Protein AF-A0A7I7TF53-F1 (afdb_monomer_lite)

Organism: NCBI:txid1534349

pLDDT: mean 86.38, std 10.85, range [49.38, 97.19]

Foldseek 3Di:
DDWDKDWDWDADDPDPDTDIDIDIADAFDVVQDQLDDFDPPQDPQLVVLSSVLSGGLRNPVLSSLVSLLSSLVVVLVVVVQDQWDPDDPDTDGDDSVRSLVVVCVVCVPLSVLSVLSVVLSPVCPPVVHDRHSVSSSSNVVSVRVSSCVVRPDPCPQVVVLVVVCVVVVHHDDRD

Secondary structure (DSSP, 8-state):
-EEEEEEEEEE-TT-SSEEEEEEEEEEE-SSPPPSS---TTS-HHHHHHHHHHHHHTTT-HHHHHHHHHHHHHHHHHHTT--SB-TTSSS--BPPHHHHHHHHHTT-HHHHHHHHHHHHHHHHTTTTSPPPPHHHHHHHHHHHHHHHHHHS----HHHHHHHHHHHHHTS-----

Sequence (175 aa):
MAGDFGTDQAYEYGGSDLGYVTVLKVRTMHPAVPLFVPPIATPESVRIDLNRAAATIWLDPPSAITCLRRSLESLLTELGVPAESTGQKKPKRLTLHQRLTLFRDQRPDVSDLLEAVKWVGNDATHEGGQITVDDALKIAAFLEVALGMLYVVDNSEILKHAKAIVRAKRLVPKP

InterPro domains:
  IPR025285 Domain of unknown function DUF4145 [PF13643] (51-144)

Radius of gyration: 22.25 Å; chains: 1; bounding box: 66×34×63 Å

Structure (mmCIF, N/CA/C/O backbone):
data_AF-A0A7I7TF53-F1
#
_entry.id   AF-A0A7I7TF53-F1
#
loop_
_atom_site.group_PDB
_atom_site.id
_atom_site.type_symbol
_atom_site.label_atom_id
_atom_site.label_alt_id
_atom_site.label_comp_id
_atom_site.label_asym_id
_atom_site.label_entity_id
_atom_site.label_seq_id
_atom_site.pdbx_PDB_ins_code
_atom_site.Cartn_x
_atom_site.Cartn_y
_atom_site.Cartn_z
_atom_site.occupancy
_atom_site.B_iso_or_equiv
_atom_site.auth_seq_id
_atom_site.auth_comp_id
_atom_site.auth_asym_id
_atom_site.auth_atom_id
_atom_site.pdbx_PDB_model_num
ATOM 1 N N . MET A 1 1 ? 0.254 9.275 -23.573 1.00 60.75 1 MET A N 1
ATOM 2 C CA . MET A 1 1 ? 1.224 8.230 -23.188 1.00 60.75 1 MET A CA 1
ATOM 3 C C . MET A 1 1 ? 2.550 8.595 -23.823 1.00 60.75 1 MET A C 1
ATOM 5 O O . MET A 1 1 ? 2.557 8.856 -25.019 1.00 60.75 1 MET A O 1
ATOM 9 N N . ALA A 1 2 ? 3.616 8.698 -23.033 1.00 77.25 2 ALA A N 1
ATOM 10 C CA . ALA A 1 2 ? 4.971 8.900 -23.541 1.00 77.25 2 ALA A CA 1
ATOM 11 C C . ALA A 1 2 ? 5.808 7.662 -23.203 1.00 77.25 2 ALA A C 1
ATOM 13 O O . ALA A 1 2 ? 5.704 7.107 -22.104 1.00 77.25 2 ALA A O 1
ATOM 14 N N . GLY A 1 3 ? 6.607 7.215 -24.163 1.00 76.50 3 GLY A N 1
ATOM 15 C CA . GLY A 1 3 ? 7.460 6.041 -24.038 1.00 76.50 3 GLY A CA 1
ATOM 16 C C . GLY A 1 3 ? 8.796 6.266 -24.725 1.00 76.50 3 GLY A C 1
ATOM 17 O O . GLY A 1 3 ? 8.991 7.288 -25.385 1.00 76.50 3 GLY A O 1
ATOM 18 N N . ASP A 1 4 ? 9.702 5.315 -24.559 1.00 78.06 4 ASP A N 1
ATOM 19 C CA . ASP A 1 4 ? 10.914 5.219 -25.365 1.00 78.06 4 ASP A CA 1
ATOM 20 C C . ASP A 1 4 ? 11.031 3.833 -26.003 1.00 78.06 4 ASP A C 1
ATOM 22 O O . ASP A 1 4 ? 10.148 2.979 -25.868 1.00 78.06 4 ASP A O 1
ATOM 26 N N . PHE A 1 5 ? 12.113 3.642 -26.746 1.00 77.94 5 PHE A N 1
ATOM 27 C CA . PHE A 1 5 ? 12.513 2.342 -27.241 1.00 77.94 5 PHE A CA 1
ATOM 28 C C . PHE A 1 5 ? 13.845 1.957 -26.598 1.00 77.94 5 PHE A C 1
ATOM 30 O O . PHE A 1 5 ? 14.715 2.799 -26.375 1.00 77.94 5 PHE A O 1
ATOM 37 N N . GLY A 1 6 ? 14.004 0.671 -26.322 1.00 78.62 6 GLY A N 1
ATOM 38 C CA . GLY A 1 6 ? 15.260 0.077 -25.890 1.00 78.62 6 GLY A CA 1
ATOM 39 C C . GLY A 1 6 ? 15.553 -1.189 -26.679 1.00 78.62 6 GLY A C 1
ATOM 40 O O . GLY A 1 6 ? 14.757 -1.617 -27.517 1.00 78.62 6 GLY A O 1
ATOM 41 N N . THR A 1 7 ? 16.691 -1.801 -26.390 1.00 75.81 7 THR A N 1
ATOM 42 C CA . THR A 1 7 ? 17.018 -3.145 -26.859 1.00 75.81 7 THR A CA 1
ATOM 43 C C . THR A 1 7 ? 17.017 -4.104 -25.679 1.00 75.81 7 THR A C 1
ATOM 45 O O . THR A 1 7 ? 17.435 -3.740 -24.579 1.00 75.81 7 THR A O 1
ATOM 48 N N . ASP A 1 8 ? 16.510 -5.310 -25.904 1.00 77.06 8 ASP A N 1
ATOM 49 C CA . ASP A 1 8 ? 16.583 -6.414 -24.949 1.00 77.06 8 ASP A CA 1
ATOM 50 C C . ASP A 1 8 ? 17.135 -7.659 -25.648 1.00 77.06 8 ASP A C 1
ATOM 52 O O . ASP A 1 8 ? 17.016 -7.781 -26.872 1.00 77.06 8 ASP A O 1
ATOM 56 N N . GLN A 1 9 ? 17.775 -8.555 -24.899 1.00 80.31 9 GLN A N 1
ATOM 57 C CA . GLN A 1 9 ? 18.273 -9.814 -25.450 1.00 80.31 9 GLN A CA 1
ATOM 58 C C . GLN A 1 9 ? 17.150 -10.848 -25.454 1.00 80.31 9 GLN A C 1
ATOM 60 O O . GLN A 1 9 ? 16.570 -11.156 -24.416 1.00 80.31 9 GLN A O 1
ATOM 65 N N . ALA A 1 10 ? 16.856 -11.403 -26.624 1.00 76.56 10 ALA A N 1
ATOM 66 C CA . ALA A 1 10 ? 15.870 -12.462 -26.779 1.00 76.56 10 ALA A CA 1
ATOM 67 C C . ALA A 1 10 ? 16.383 -13.513 -27.763 1.00 76.56 10 ALA A C 1
ATOM 69 O O . ALA A 1 10 ? 17.131 -13.201 -28.689 1.00 76.56 10 ALA A O 1
ATOM 70 N N . TYR A 1 11 ? 15.966 -14.763 -27.572 1.00 73.88 11 TYR A N 1
ATOM 71 C CA . TYR A 1 11 ? 16.215 -15.801 -28.567 1.00 73.88 11 TYR A CA 1
ATOM 72 C C . TYR A 1 11 ? 15.470 -15.461 -29.854 1.00 73.88 11 TYR A C 1
ATOM 74 O O . TYR A 1 11 ? 14.283 -15.119 -29.816 1.00 73.88 11 TYR A O 1
ATOM 82 N N . GLU A 1 12 ? 16.156 -15.565 -30.990 1.00 71.88 12 GLU A N 1
ATOM 83 C CA . GLU A 1 12 ? 15.477 -15.463 -32.277 1.00 71.88 12 GLU A CA 1
ATOM 84 C C . GLU A 1 12 ? 14.410 -16.557 -32.400 1.00 71.88 12 GLU A C 1
ATOM 86 O O . GLU A 1 12 ? 14.591 -17.696 -31.960 1.00 71.88 12 GLU A O 1
ATOM 91 N N . TYR A 1 13 ? 13.262 -16.206 -32.987 1.00 66.81 13 TYR A N 1
ATOM 92 C CA . TYR A 1 13 ? 12.143 -17.133 -33.122 1.00 66.81 13 TYR A CA 1
ATOM 93 C C . TYR A 1 13 ? 12.566 -18.367 -33.935 1.00 66.81 13 TYR A C 1
ATOM 95 O O . TYR A 1 13 ? 12.759 -18.286 -35.147 1.00 66.81 13 TYR A O 1
ATOM 103 N N . GLY A 1 14 ? 12.696 -19.512 -33.258 1.00 69.56 14 GLY A N 1
ATOM 104 C CA . GLY A 1 14 ? 13.105 -20.785 -33.861 1.00 69.56 14 GLY A CA 1
ATOM 105 C C . GLY A 1 14 ? 14.613 -21.074 -33.850 1.00 69.56 14 GLY A C 1
ATOM 106 O O . GLY A 1 14 ? 15.018 -22.062 -34.459 1.00 69.56 14 GLY A O 1
ATOM 107 N N . GLY A 1 15 ? 15.431 -20.265 -33.167 1.00 74.88 15 GLY A N 1
ATOM 108 C CA . GLY A 1 15 ? 16.883 -20.449 -33.057 1.00 74.88 15 GLY A CA 1
ATOM 109 C C . GLY A 1 15 ? 17.392 -20.580 -31.616 1.00 74.88 15 GLY A C 1
ATOM 110 O O . GLY A 1 15 ? 16.675 -20.317 -30.653 1.00 74.88 15 GLY A O 1
ATOM 111 N N . SER A 1 16 ? 18.654 -20.994 -31.473 1.00 75.00 16 SER A N 1
ATOM 112 C CA . SER A 1 16 ? 19.403 -20.992 -30.203 1.00 75.00 16 SER A CA 1
ATOM 113 C C . SER A 1 16 ? 20.246 -19.729 -29.999 1.00 75.00 16 SER A C 1
ATOM 115 O O . SER A 1 16 ? 20.877 -19.581 -28.953 1.00 75.00 16 SER A O 1
ATOM 117 N N . ASP A 1 17 ? 20.272 -18.836 -30.989 1.00 78.19 17 ASP A N 1
ATOM 118 C CA . ASP A 1 17 ? 21.108 -17.641 -30.976 1.00 78.19 17 ASP A CA 1
ATOM 119 C C . ASP A 1 17 ? 20.415 -16.484 -30.247 1.00 78.19 17 ASP A C 1
ATOM 121 O O . ASP A 1 17 ? 19.210 -16.246 -30.385 1.00 78.19 17 ASP A O 1
ATOM 125 N N . LEU A 1 18 ? 21.206 -15.766 -29.447 1.00 77.25 18 LEU A N 1
ATOM 126 C CA . LEU A 1 18 ? 20.786 -14.547 -28.763 1.00 77.25 18 LEU A CA 1
ATOM 127 C C . LEU A 1 18 ? 20.816 -13.383 -29.756 1.00 77.25 18 LEU A C 1
ATOM 129 O O . LEU A 1 18 ? 21.885 -12.956 -30.195 1.00 77.25 18 LEU A O 1
ATOM 133 N N . GLY A 1 19 ? 19.637 -12.859 -30.078 1.00 80.69 19 GLY A N 1
ATOM 134 C CA . GLY A 1 19 ? 19.455 -11.636 -30.847 1.00 80.69 19 GLY A CA 1
ATOM 135 C C . GLY A 1 19 ? 19.102 -10.450 -29.949 1.00 80.69 19 GLY A C 1
ATOM 136 O O . GLY A 1 19 ? 18.735 -10.602 -28.781 1.00 80.69 19 GLY A O 1
ATOM 137 N N . TYR A 1 20 ? 19.187 -9.244 -30.508 1.00 80.75 20 TYR A N 1
ATOM 138 C CA . TYR A 1 20 ? 18.623 -8.051 -29.880 1.00 80.75 20 TYR A CA 1
ATOM 139 C C . TYR A 1 20 ? 17.268 -7.743 -30.502 1.00 80.75 20 TYR A C 1
ATOM 141 O O . TYR A 1 20 ? 17.155 -7.605 -31.719 1.00 80.75 20 TYR A O 1
ATOM 149 N N . VAL A 1 21 ? 16.252 -7.576 -29.662 1.00 81.75 21 VAL A N 1
ATOM 150 C CA . VAL A 1 21 ? 14.928 -7.119 -30.085 1.00 81.75 21 VAL A CA 1
ATOM 151 C C . VAL A 1 21 ? 14.702 -5.689 -29.626 1.00 81.75 21 VAL A C 1
ATOM 153 O O . VAL A 1 21 ? 15.097 -5.295 -28.528 1.00 81.75 21 VAL A O 1
ATOM 156 N N . THR A 1 22 ? 14.061 -4.889 -30.473 1.00 83.88 22 THR A N 1
ATOM 157 C CA . THR A 1 22 ? 13.588 -3.565 -30.069 1.00 83.88 22 THR A CA 1
ATOM 158 C C . THR A 1 22 ? 12.333 -3.722 -29.225 1.00 83.88 22 THR A C 1
ATOM 160 O O . THR A 1 22 ? 11.345 -4.305 -29.669 1.00 83.88 22 THR A O 1
ATOM 163 N N . VAL A 1 23 ? 12.359 -3.163 -28.020 1.00 84.31 23 VAL A N 1
ATOM 164 C CA . VAL A 1 23 ? 11.218 -3.138 -27.103 1.00 84.31 23 VAL A CA 1
ATOM 165 C C . VAL A 1 23 ? 10.747 -1.705 -26.909 1.00 84.31 23 VAL A C 1
ATOM 167 O O . VAL A 1 23 ? 11.553 -0.796 -26.715 1.00 84.31 23 VAL A O 1
ATOM 170 N N . LEU A 1 24 ? 9.433 -1.497 -26.952 1.00 84.12 24 LEU A N 1
ATOM 171 C CA . LEU A 1 24 ? 8.816 -0.222 -26.595 1.00 84.12 24 LEU A CA 1
ATOM 172 C C . LEU A 1 24 ? 8.528 -0.223 -25.096 1.00 84.12 24 LEU A C 1
ATOM 174 O O . LEU A 1 24 ? 7.859 -1.128 -24.597 1.00 84.12 24 LEU A O 1
ATOM 178 N N . LYS A 1 25 ? 9.018 0.788 -24.377 1.00 82.50 25 LYS A N 1
ATOM 179 C CA . LYS A 1 25 ? 8.823 0.915 -22.931 1.00 82.50 25 LYS A CA 1
ATOM 180 C C . LYS A 1 25 ? 7.954 2.118 -22.617 1.00 82.50 25 LYS A C 1
ATOM 182 O O . LYS A 1 25 ? 8.155 3.224 -23.120 1.00 82.50 25 LYS A O 1
ATOM 187 N N . VAL A 1 26 ? 6.974 1.900 -21.749 1.00 85.94 26 VAL A N 1
ATOM 188 C CA . VAL A 1 26 ? 6.144 2.978 -21.215 1.00 85.94 26 VAL A CA 1
ATOM 189 C 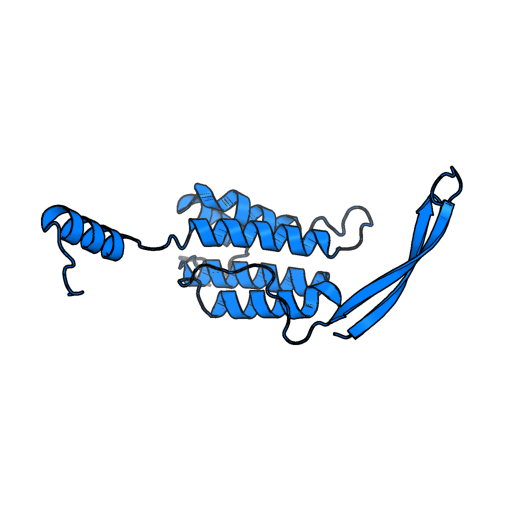C . VAL A 1 26 ? 6.963 3.752 -20.194 1.00 85.94 26 VAL A C 1
ATOM 191 O O . VAL A 1 26 ? 7.561 3.141 -19.317 1.00 85.94 26 VAL A O 1
ATOM 194 N N . ARG A 1 27 ? 6.967 5.086 -20.280 1.00 83.94 27 ARG A N 1
ATOM 195 C CA . ARG A 1 27 ? 7.543 5.946 -19.235 1.00 83.94 27 ARG A CA 1
ATOM 196 C C . ARG A 1 27 ? 6.464 6.652 -18.437 1.00 83.94 27 ARG A C 1
ATOM 198 O O . ARG A 1 27 ? 6.537 6.694 -17.217 1.00 83.94 27 ARG A O 1
ATOM 205 N N . THR A 1 28 ? 5.449 7.199 -19.106 1.00 85.75 28 THR A N 1
ATOM 206 C CA . THR A 1 28 ? 4.355 7.906 -18.431 1.00 85.75 28 THR A CA 1
ATOM 207 C C . THR A 1 28 ? 3.009 7.699 -19.122 1.00 85.75 28 THR A C 1
ATOM 209 O O . THR A 1 28 ? 2.891 7.620 -20.352 1.00 85.75 28 THR A O 1
ATOM 212 N N . MET A 1 29 ? 1.955 7.659 -18.310 1.00 87.88 29 MET A N 1
ATOM 213 C CA . MET A 1 29 ? 0.562 7.619 -18.749 1.00 87.88 29 MET A CA 1
ATOM 214 C C . MET A 1 29 ? -0.189 8.800 -18.131 1.00 87.88 29 MET A C 1
ATOM 216 O O . MET A 1 29 ? 0.036 9.141 -16.972 1.00 87.88 29 MET A O 1
ATOM 220 N N . HIS A 1 30 ? -1.040 9.455 -18.925 1.00 86.25 30 HIS A N 1
ATOM 221 C CA . HIS A 1 30 ? -1.869 10.566 -18.466 1.00 86.25 30 HIS A CA 1
ATOM 222 C C . HIS A 1 30 ? -3.315 10.372 -18.961 1.00 86.25 30 HIS A C 1
ATOM 224 O O . HIS A 1 30 ? -3.508 10.343 -20.180 1.00 86.25 30 HIS A O 1
ATOM 230 N N . PRO A 1 31 ? -4.303 10.228 -18.054 1.00 88.94 31 PRO A N 1
ATOM 231 C CA . PRO A 1 31 ? -4.124 10.110 -16.602 1.00 88.94 31 PRO A CA 1
ATOM 232 C C . PRO A 1 31 ? -3.315 8.854 -16.223 1.00 88.94 31 PRO A C 1
ATOM 234 O O . PRO A 1 31 ? -3.184 7.925 -17.022 1.00 88.94 31 PRO A O 1
ATOM 237 N N . ALA A 1 32 ? -2.726 8.850 -15.024 1.00 91.88 32 ALA A N 1
ATOM 238 C CA . ALA A 1 32 ? -2.018 7.677 -14.519 1.00 91.88 32 ALA A CA 1
ATOM 239 C C . ALA A 1 32 ? -2.995 6.502 -14.379 1.00 91.88 32 ALA A C 1
ATOM 241 O O . ALA A 1 32 ? -4.116 6.685 -13.904 1.00 91.88 32 ALA A O 1
ATOM 242 N N . VAL A 1 33 ? -2.570 5.308 -14.791 1.00 92.56 33 VAL A N 1
ATOM 243 C CA . VAL A 1 33 ? -3.374 4.092 -14.630 1.00 92.56 33 VAL A CA 1
ATOM 244 C C . VAL A 1 33 ? -3.279 3.654 -13.167 1.00 92.56 33 VAL A C 1
ATOM 246 O O . VAL A 1 33 ? -2.160 3.410 -12.712 1.00 92.56 33 VAL A O 1
ATOM 249 N N . PRO A 1 34 ? -4.398 3.562 -12.422 1.00 94.00 34 PRO A N 1
ATOM 250 C CA . PRO A 1 34 ? -4.372 3.104 -11.036 1.00 94.00 34 PRO A CA 1
ATOM 251 C C . PRO A 1 34 ? -3.718 1.725 -10.922 1.00 94.00 34 PRO A C 1
ATOM 253 O O . PRO A 1 34 ? -3.990 0.849 -11.741 1.00 94.00 34 PRO A O 1
ATOM 256 N N . LEU A 1 35 ? -2.885 1.526 -9.895 1.00 94.94 35 LEU A N 1
ATOM 257 C CA . LEU A 1 35 ? -2.233 0.231 -9.648 1.00 94.94 35 LEU A CA 1
ATOM 258 C C . LEU A 1 35 ? -3.255 -0.862 -9.303 1.00 94.94 35 LEU A C 1
ATOM 260 O O . LEU A 1 35 ? -3.079 -2.011 -9.681 1.00 94.94 35 LEU A O 1
ATOM 264 N N . PHE A 1 36 ? -4.316 -0.474 -8.596 1.00 95.94 36 PHE A N 1
ATOM 265 C CA . PHE A 1 36 ? -5.486 -1.278 -8.260 1.00 95.94 36 PHE A CA 1
ATOM 266 C C . PHE A 1 36 ? -6.630 -0.344 -7.835 1.00 95.94 36 PHE A C 1
ATOM 268 O O . PHE A 1 36 ? -6.444 0.874 -7.717 1.00 95.94 36 PHE A O 1
ATOM 275 N N . VAL A 1 37 ? -7.819 -0.899 -7.587 1.00 94.00 37 VAL A N 1
ATOM 276 C CA . VAL A 1 37 ? -8.981 -0.139 -7.101 1.00 94.00 37 VAL A CA 1
ATOM 277 C C . VAL A 1 37 ? -9.153 -0.378 -5.597 1.00 94.00 37 VAL A C 1
ATOM 279 O O . VAL A 1 37 ? -9.653 -1.432 -5.208 1.00 94.00 37 VAL A O 1
ATOM 282 N N . PRO A 1 38 ? -8.762 0.571 -4.722 1.00 93.50 38 PRO A N 1
ATOM 283 C CA . PRO A 1 38 ? -8.936 0.401 -3.285 1.00 93.50 38 PRO A CA 1
ATOM 284 C C . PRO A 1 38 ? -10.426 0.458 -2.895 1.00 93.50 38 PRO A C 1
ATOM 286 O O . PRO A 1 38 ? -11.198 1.186 -3.538 1.00 93.50 38 PRO A O 1
ATOM 289 N N . PRO A 1 39 ? -10.841 -0.235 -1.815 1.00 93.94 39 PRO A N 1
ATOM 290 C CA . PRO A 1 39 ? -12.205 -0.164 -1.292 1.00 93.94 39 PRO A CA 1
ATOM 291 C C . PRO A 1 39 ? -12.688 1.273 -1.088 1.00 93.94 39 PRO A C 1
ATOM 293 O O . PRO A 1 39 ? -11.908 2.162 -0.758 1.00 93.94 39 PRO A O 1
ATOM 296 N N . ILE A 1 40 ? -13.992 1.526 -1.242 1.00 90.62 40 ILE A N 1
ATOM 297 C CA . ILE A 1 40 ? -14.559 2.889 -1.175 1.00 90.62 40 ILE A CA 1
ATOM 298 C C . ILE A 1 40 ? -14.202 3.587 0.147 1.00 90.62 40 ILE A C 1
ATOM 300 O O . ILE A 1 40 ? -13.825 4.755 0.132 1.00 90.62 40 ILE A O 1
ATOM 304 N N . ALA A 1 41 ? -14.221 2.851 1.260 1.00 92.00 41 ALA A N 1
ATOM 305 C CA . ALA A 1 41 ? -13.900 3.370 2.589 1.00 92.00 41 ALA A CA 1
ATOM 306 C C . ALA A 1 41 ? -12.401 3.647 2.830 1.00 92.00 41 ALA A C 1
ATOM 308 O O . ALA A 1 41 ? -12.047 4.137 3.900 1.00 92.00 41 ALA A O 1
ATOM 309 N N . THR A 1 42 ? -11.513 3.358 1.869 1.00 95.31 42 THR A N 1
ATOM 310 C CA . THR A 1 42 ? -10.089 3.693 1.994 1.00 95.31 42 THR A CA 1
ATOM 311 C C . THR A 1 42 ? -9.897 5.212 2.138 1.00 95.31 42 THR A C 1
ATOM 313 O O . THR A 1 42 ? -10.389 5.954 1.277 1.00 95.31 42 THR A O 1
ATOM 316 N N . PRO A 1 43 ? -9.164 5.675 3.171 1.00 96.44 43 PRO A N 1
ATOM 317 C CA . PRO A 1 43 ? -8.934 7.091 3.442 1.00 96.44 43 PRO A CA 1
ATOM 318 C C . PRO A 1 43 ? -8.266 7.833 2.286 1.00 96.44 43 PRO A C 1
ATOM 320 O O . PRO A 1 43 ? -7.415 7.289 1.578 1.00 96.44 43 PRO A O 1
ATOM 323 N N . GLU A 1 44 ? -8.600 9.115 2.142 1.00 96.50 44 GLU A N 1
ATOM 324 C CA . GLU A 1 44 ? -8.057 9.962 1.076 1.00 96.50 44 GLU A CA 1
ATOM 325 C C . GLU A 1 44 ? -6.534 10.131 1.183 1.00 96.50 44 GLU A C 1
ATOM 327 O O . GLU A 1 44 ? -5.831 10.114 0.175 1.00 96.50 44 GLU A O 1
ATOM 332 N N . SER A 1 45 ? -6.002 10.198 2.407 1.00 96.69 45 SER A N 1
ATOM 333 C CA . SER A 1 45 ? -4.560 10.263 2.675 1.00 96.69 45 SER A CA 1
ATOM 334 C C . SER A 1 45 ? -3.797 9.091 2.041 1.00 96.69 45 SER A C 1
ATOM 336 O O . SER A 1 45 ? -2.743 9.290 1.437 1.00 96.69 45 SER A O 1
ATOM 338 N N . VAL A 1 46 ? -4.364 7.884 2.101 1.00 97.19 46 VAL A N 1
ATOM 339 C CA . VAL A 1 46 ? -3.812 6.673 1.478 1.00 97.19 46 VAL A CA 1
ATOM 340 C C . VAL A 1 46 ? -3.964 6.729 -0.046 1.00 97.19 46 VAL A C 1
ATOM 342 O O . VAL A 1 46 ? -3.009 6.443 -0.769 1.00 97.19 46 VAL A O 1
ATOM 345 N N . ARG A 1 47 ? -5.135 7.145 -0.552 1.00 96.94 47 ARG A N 1
ATOM 346 C CA . ARG A 1 47 ? -5.424 7.245 -1.998 1.00 96.94 47 ARG A CA 1
ATOM 347 C C . ARG A 1 47 ? -4.470 8.188 -2.725 1.00 96.94 47 ARG A C 1
ATOM 349 O O . ARG A 1 47 ? -4.012 7.860 -3.818 1.00 96.94 47 ARG A O 1
ATOM 356 N N . ILE A 1 48 ? -4.138 9.329 -2.122 1.00 97.06 48 ILE A N 1
ATOM 357 C CA . ILE A 1 48 ? -3.195 10.306 -2.686 1.00 97.06 48 ILE A CA 1
ATOM 358 C C . ILE A 1 48 ? -1.838 9.655 -2.968 1.00 97.06 48 ILE A C 1
ATOM 360 O O . ILE A 1 48 ? -1.276 9.839 -4.049 1.00 97.06 48 ILE A O 1
ATOM 364 N N . ASP A 1 49 ? -1.313 8.878 -2.023 1.00 97.00 49 ASP A N 1
ATOM 365 C CA . ASP A 1 49 ? -0.007 8.240 -2.171 1.00 97.00 49 ASP A CA 1
ATOM 366 C C . ASP A 1 49 ? -0.047 7.050 -3.149 1.00 97.00 49 ASP A C 1
ATOM 368 O O . ASP A 1 49 ? 0.892 6.876 -3.928 1.00 97.00 49 ASP A O 1
ATOM 372 N N . LEU A 1 50 ? -1.159 6.303 -3.214 1.00 97.12 50 LEU A N 1
ATOM 373 C CA . LEU A 1 50 ? -1.381 5.284 -4.254 1.00 97.12 50 LEU A CA 1
ATOM 374 C C . LEU A 1 50 ? -1.422 5.898 -5.664 1.00 97.12 50 LEU A C 1
ATOM 376 O O . LEU A 1 50 ? -0.796 5.379 -6.587 1.00 97.12 50 LEU A O 1
ATOM 380 N N . ASN A 1 51 ? -2.104 7.035 -5.829 1.00 96.44 51 ASN A N 1
ATOM 381 C CA . ASN A 1 51 ? -2.169 7.753 -7.104 1.00 96.44 51 ASN A CA 1
ATOM 382 C C . ASN A 1 51 ? -0.801 8.315 -7.518 1.00 96.44 51 ASN A C 1
ATOM 384 O O . ASN A 1 51 ? -0.454 8.300 -8.700 1.00 96.44 51 ASN A O 1
ATOM 388 N N . ARG A 1 52 ? 0.004 8.784 -6.557 1.00 96.00 52 ARG A N 1
ATOM 389 C CA . ARG A 1 52 ? 1.389 9.203 -6.820 1.00 96.00 52 ARG A CA 1
ATOM 390 C C . ARG A 1 52 ? 2.251 8.034 -7.275 1.00 96.00 52 ARG A C 1
ATOM 392 O O . ARG A 1 52 ? 2.965 8.185 -8.260 1.00 96.00 52 ARG A O 1
ATOM 399 N N . ALA A 1 53 ? 2.141 6.882 -6.613 1.00 96.12 53 ALA A N 1
ATOM 400 C CA . ALA A 1 53 ? 2.850 5.673 -7.018 1.00 96.12 53 ALA A CA 1
ATOM 401 C C . ALA A 1 53 ? 2.468 5.249 -8.446 1.00 96.12 53 ALA A C 1
ATOM 403 O O . ALA A 1 53 ? 3.344 4.991 -9.267 1.00 96.12 53 ALA A O 1
ATOM 404 N N . ALA A 1 54 ? 1.173 5.265 -8.776 1.00 96.12 54 ALA A N 1
ATOM 405 C CA . ALA A 1 54 ? 0.672 4.981 -10.122 1.00 96.12 54 ALA A CA 1
ATOM 406 C C . ALA A 1 54 ? 1.266 5.910 -11.198 1.00 96.12 54 ALA A C 1
ATOM 408 O O . ALA A 1 54 ? 1.566 5.476 -12.310 1.00 96.12 54 ALA A O 1
ATOM 409 N N . ALA A 1 55 ? 1.450 7.192 -10.873 1.00 95.00 55 ALA A N 1
ATOM 410 C CA . ALA A 1 55 ? 1.993 8.180 -11.801 1.00 95.00 55 ALA A CA 1
ATOM 411 C C . ALA A 1 55 ? 3.502 8.024 -12.051 1.00 95.00 55 ALA A C 1
ATOM 413 O O . ALA A 1 55 ? 3.976 8.423 -13.116 1.00 95.00 55 ALA A O 1
ATOM 414 N N . THR A 1 56 ? 4.253 7.467 -11.096 1.00 93.94 56 THR A N 1
ATOM 415 C CA . THR A 1 56 ? 5.721 7.392 -11.157 1.00 93.94 56 THR A CA 1
ATOM 416 C C . THR A 1 56 ? 6.268 6.004 -11.460 1.00 93.94 56 THR A C 1
ATOM 418 O O . THR A 1 56 ? 7.402 5.921 -11.917 1.00 93.94 56 THR A O 1
ATOM 421 N N . ILE A 1 57 ? 5.491 4.930 -11.283 1.00 93.88 57 ILE A N 1
ATOM 422 C CA . ILE A 1 57 ? 5.983 3.541 -11.346 1.00 93.88 57 ILE A CA 1
ATOM 423 C C . ILE A 1 57 ? 6.768 3.200 -12.618 1.00 93.88 57 ILE A C 1
ATOM 425 O O . ILE A 1 57 ? 7.789 2.530 -12.538 1.00 93.88 57 ILE A O 1
ATOM 429 N N . TRP A 1 58 ? 6.334 3.694 -13.777 1.00 91.06 58 TRP A N 1
ATOM 430 C CA . TRP A 1 58 ? 6.970 3.411 -15.069 1.00 91.06 58 TRP A CA 1
ATOM 431 C C . TRP A 1 58 ? 8.201 4.282 -15.352 1.00 91.06 58 TRP A C 1
ATOM 433 O O . TRP A 1 58 ? 9.039 3.923 -16.176 1.00 91.06 58 TRP A O 1
ATOM 443 N N . LEU A 1 59 ? 8.306 5.435 -14.687 1.00 91.44 59 LEU A N 1
ATOM 444 C CA . LEU A 1 59 ? 9.394 6.393 -14.874 1.00 91.44 59 LEU A CA 1
ATOM 445 C C . LEU A 1 59 ? 10.518 6.183 -13.855 1.00 91.44 59 LEU A C 1
ATOM 447 O O . LEU A 1 59 ? 11.688 6.245 -14.221 1.00 91.44 59 LEU A O 1
ATOM 451 N N . ASP A 1 60 ? 10.145 5.979 -12.593 1.00 90.38 60 ASP A N 1
ATOM 452 C CA . ASP A 1 60 ? 11.036 5.904 -11.439 1.00 90.38 60 ASP A CA 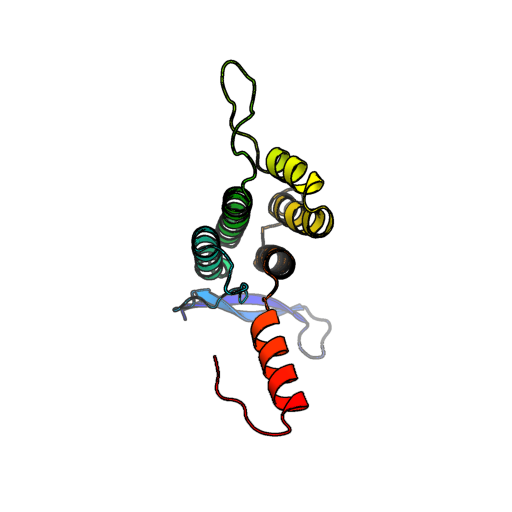1
ATOM 453 C C . ASP A 1 60 ? 10.449 4.954 -10.369 1.00 90.38 60 ASP A C 1
ATOM 455 O O . ASP A 1 60 ? 9.787 5.397 -9.417 1.00 90.38 60 ASP A O 1
ATOM 459 N N . PRO A 1 61 ? 10.655 3.629 -10.527 1.00 90.81 61 PRO A N 1
ATOM 460 C CA . PRO A 1 61 ? 10.164 2.626 -9.585 1.00 90.81 61 PRO A CA 1
ATOM 461 C C . PRO A 1 61 ? 10.578 2.874 -8.117 1.00 90.81 61 PRO A C 1
ATOM 463 O O . PRO A 1 61 ? 9.709 2.764 -7.248 1.00 90.81 61 PRO A O 1
ATOM 466 N N . PRO A 1 62 ? 11.825 3.288 -7.789 1.00 89.88 62 PRO A N 1
ATOM 467 C CA . PRO A 1 62 ? 12.200 3.689 -6.426 1.00 89.88 62 PRO A CA 1
ATOM 468 C C . PRO A 1 62 ? 11.286 4.755 -5.799 1.00 89.88 62 PRO A C 1
ATOM 470 O O . PRO A 1 62 ? 10.870 4.632 -4.637 1.00 89.88 62 PRO A O 1
ATOM 473 N N . SER A 1 63 ? 10.920 5.790 -6.561 1.00 91.81 63 SER A N 1
ATOM 474 C CA . SER A 1 63 ? 9.981 6.814 -6.088 1.00 91.81 63 SER A CA 1
ATOM 475 C C . SER A 1 63 ? 8.572 6.259 -5.897 1.00 91.81 63 SER A C 1
ATOM 477 O O . SER A 1 63 ? 7.892 6.634 -4.937 1.00 91.81 63 SER A O 1
ATOM 479 N N . ALA A 1 64 ? 8.127 5.344 -6.762 1.00 93.56 64 ALA A N 1
ATOM 480 C CA . ALA A 1 64 ? 6.836 4.680 -6.601 1.00 93.56 64 ALA A CA 1
ATOM 481 C C . ALA A 1 64 ? 6.790 3.828 -5.325 1.00 93.56 64 ALA A C 1
ATOM 483 O O . ALA A 1 64 ? 5.853 3.969 -4.540 1.00 93.56 64 ALA A O 1
ATOM 484 N N . ILE A 1 65 ? 7.831 3.036 -5.047 1.00 92.62 65 ILE A N 1
ATOM 485 C CA . ILE A 1 65 ? 7.961 2.279 -3.791 1.00 92.62 65 ILE A CA 1
ATOM 486 C C . ILE A 1 65 ? 7.920 3.212 -2.580 1.00 92.62 65 ILE A C 1
ATOM 488 O O . ILE A 1 65 ? 7.227 2.929 -1.604 1.00 92.62 65 ILE A O 1
ATOM 492 N N . THR A 1 66 ? 8.609 4.352 -2.640 1.00 92.56 66 THR A N 1
ATOM 493 C CA . THR A 1 66 ? 8.572 5.348 -1.559 1.00 92.56 66 THR A CA 1
ATOM 494 C C . THR A 1 66 ? 7.149 5.860 -1.318 1.00 92.56 66 THR A C 1
ATOM 496 O O . THR A 1 66 ? 6.715 5.957 -0.168 1.00 92.56 66 THR A O 1
ATOM 499 N N . CYS A 1 67 ? 6.387 6.122 -2.383 1.00 95.38 67 CYS A N 1
ATOM 500 C CA . CYS A 1 67 ? 4.978 6.504 -2.277 1.00 95.38 67 CYS A CA 1
ATOM 501 C C . CYS A 1 67 ? 4.124 5.380 -1.665 1.00 95.38 67 CYS A C 1
ATOM 503 O O . CYS A 1 67 ? 3.315 5.649 -0.781 1.00 95.38 67 CYS A O 1
ATOM 505 N N . LEU A 1 68 ? 4.344 4.117 -2.044 1.00 95.50 68 LEU A N 1
ATOM 506 C CA . LEU A 1 68 ? 3.643 2.965 -1.458 1.00 95.50 68 LEU A CA 1
ATOM 507 C C . LEU A 1 68 ? 3.973 2.766 0.034 1.00 95.50 68 LEU A C 1
ATOM 509 O O . LEU A 1 68 ? 3.099 2.452 0.835 1.00 95.50 68 LEU A O 1
ATOM 513 N N . ARG A 1 69 ? 5.217 3.009 0.461 1.00 93.25 69 ARG A N 1
ATOM 514 C CA . ARG A 1 69 ? 5.576 2.979 1.893 1.00 93.25 69 ARG A CA 1
ATOM 515 C C . ARG A 1 69 ? 4.914 4.116 2.664 1.00 93.25 69 ARG A C 1
ATOM 517 O O . ARG A 1 69 ? 4.482 3.928 3.799 1.00 93.25 69 ARG A O 1
ATOM 524 N N . ARG A 1 70 ? 4.809 5.291 2.045 1.00 94.69 70 ARG A N 1
ATOM 525 C CA . ARG A 1 70 ? 4.108 6.431 2.635 1.00 94.69 70 ARG A CA 1
ATOM 526 C C . ARG A 1 70 ? 2.609 6.161 2.773 1.00 94.69 70 ARG A C 1
ATOM 528 O O . ARG A 1 70 ? 2.044 6.494 3.810 1.00 94.69 70 ARG A O 1
ATOM 535 N N . SER A 1 71 ? 1.991 5.492 1.798 1.00 96.44 71 SER A N 1
ATOM 536 C CA . SER A 1 71 ? 0.579 5.104 1.890 1.00 96.44 71 SER A CA 1
ATOM 537 C C . SER A 1 71 ? 0.336 4.148 3.066 1.00 96.44 71 SER A C 1
ATOM 539 O O . SER A 1 71 ? -0.650 4.312 3.781 1.00 96.44 71 SER A O 1
ATOM 541 N N . LEU A 1 72 ? 1.275 3.235 3.347 1.00 95.69 72 LEU A N 1
ATOM 542 C CA . LEU A 1 72 ? 1.266 2.401 4.552 1.00 95.69 72 LEU A CA 1
ATOM 543 C C . LEU A 1 72 ? 1.389 3.226 5.849 1.00 95.69 72 LEU A C 1
ATOM 545 O O . LEU A 1 72 ? 0.654 2.987 6.806 1.00 95.69 72 LEU A O 1
ATOM 549 N N . GLU A 1 73 ? 2.288 4.211 5.911 1.00 94.69 73 GLU A N 1
ATOM 550 C CA . GLU A 1 73 ? 2.405 5.093 7.085 1.00 94.69 73 GLU A CA 1
ATOM 551 C C . GLU A 1 73 ? 1.131 5.910 7.341 1.00 94.69 73 GLU A C 1
ATOM 553 O O . GLU A 1 73 ? 0.723 6.073 8.501 1.00 94.69 73 GLU A O 1
ATOM 558 N N . SER A 1 74 ? 0.510 6.409 6.268 1.00 95.62 74 SER A N 1
ATOM 559 C CA . SER A 1 74 ? -0.782 7.097 6.291 1.00 95.62 74 SER A CA 1
ATOM 560 C C . SER A 1 74 ? -1.879 6.149 6.777 1.00 95.62 74 SER A C 1
ATOM 562 O O . SER A 1 74 ? -2.585 6.484 7.721 1.00 95.62 74 SER A O 1
ATOM 564 N N . LEU A 1 75 ? -1.941 4.923 6.246 1.00 96.06 75 LEU A N 1
ATOM 565 C CA . LEU A 1 75 ? -2.894 3.892 6.664 1.00 96.06 75 LEU A CA 1
ATOM 566 C C . LEU A 1 75 ? -2.801 3.601 8.166 1.00 96.06 75 LEU A C 1
ATOM 568 O O . LEU A 1 75 ? -3.811 3.634 8.860 1.00 96.06 75 LEU A O 1
ATOM 572 N N . LEU A 1 76 ? -1.596 3.380 8.698 1.00 95.31 76 LEU A N 1
ATOM 573 C CA . LEU A 1 76 ? -1.405 3.152 10.136 1.00 95.31 76 LEU A CA 1
ATOM 574 C C . LEU A 1 76 ? -1.865 4.350 10.979 1.00 95.31 76 LEU A C 1
ATOM 576 O O . LEU A 1 76 ? -2.314 4.177 12.107 1.00 95.31 76 LEU A O 1
ATOM 580 N N . THR A 1 77 ? -1.764 5.567 10.444 1.00 95.50 77 THR A N 1
ATOM 581 C CA . THR A 1 77 ? -2.230 6.781 11.131 1.00 95.50 77 THR A CA 1
ATOM 582 C C . THR A 1 77 ? -3.752 6.842 11.172 1.00 95.50 77 THR A C 1
ATOM 584 O O . THR A 1 77 ? -4.316 7.096 12.231 1.00 95.50 77 THR A O 1
ATOM 587 N N . GLU A 1 78 ? -4.409 6.538 10.056 1.00 94.94 78 GLU A N 1
ATOM 588 C CA . GLU A 1 78 ? -5.874 6.481 9.947 1.00 94.94 78 GLU A CA 1
ATOM 589 C C . GLU A 1 78 ? -6.477 5.361 10.806 1.00 94.94 78 GLU A C 1
ATOM 591 O O . GLU A 1 78 ? -7.563 5.506 11.360 1.00 94.94 78 GLU A O 1
ATOM 596 N N . LEU A 1 79 ? -5.744 4.258 10.984 1.00 93.19 79 LEU A N 1
ATOM 597 C CA . LEU A 1 79 ? -6.110 3.165 11.891 1.00 93.19 79 LEU A CA 1
ATOM 598 C C . LEU A 1 79 ? -5.827 3.484 13.371 1.00 93.19 79 LEU A C 1
ATOM 600 O O . LEU A 1 79 ? -6.041 2.636 14.233 1.00 93.19 79 LEU A O 1
ATOM 604 N N . GLY A 1 80 ? -5.339 4.689 13.687 1.00 92.88 80 GLY A N 1
ATOM 605 C CA . GLY A 1 80 ? -5.093 5.132 15.060 1.00 92.88 80 GLY A CA 1
ATOM 606 C C . GLY A 1 80 ? -3.832 4.548 15.702 1.00 92.88 80 GLY A C 1
ATOM 607 O O . GLY A 1 80 ? -3.667 4.643 16.918 1.00 92.88 80 GLY A O 1
ATOM 608 N N . VAL A 1 81 ? -2.919 3.960 14.921 1.00 93.38 81 VAL A N 1
ATOM 609 C CA . VAL A 1 81 ? -1.648 3.449 15.448 1.00 93.38 81 VAL A CA 1
ATOM 610 C C . VAL A 1 81 ? -0.751 4.629 15.835 1.00 93.38 81 VAL A C 1
ATOM 612 O O . VAL A 1 81 ? -0.407 5.435 14.954 1.00 93.38 81 VAL A O 1
ATOM 615 N N . PRO A 1 82 ? -0.315 4.726 17.109 1.00 90.75 82 PRO A N 1
ATOM 616 C CA . PRO A 1 82 ? 0.471 5.852 17.598 1.00 90.75 82 PRO A CA 1
ATOM 617 C C . PRO A 1 82 ? 1.689 6.147 16.720 1.00 90.75 82 PRO A C 1
ATOM 619 O O . PRO A 1 82 ? 2.396 5.240 16.279 1.00 90.75 82 PRO A O 1
ATOM 622 N N . ALA A 1 83 ? 1.944 7.429 16.464 1.00 89.88 83 ALA A N 1
ATOM 623 C CA . ALA A 1 83 ? 3.150 7.880 15.769 1.00 89.88 83 ALA A CA 1
ATOM 624 C C . ALA A 1 83 ? 4.311 8.165 16.735 1.00 89.88 83 ALA A C 1
ATOM 626 O O . ALA A 1 83 ? 5.455 8.279 16.300 1.00 89.88 83 ALA A O 1
ATOM 627 N N . GLU A 1 84 ? 4.035 8.263 18.037 1.00 91.38 84 GLU A N 1
ATOM 628 C CA . GLU A 1 84 ? 5.007 8.588 19.080 1.00 91.38 84 GLU A CA 1
ATOM 629 C C . GLU A 1 84 ? 4.860 7.653 20.285 1.00 91.38 84 GLU A C 1
ATOM 631 O O . GLU A 1 84 ? 3.775 7.149 20.574 1.00 91.38 84 GLU A O 1
ATOM 636 N N . SER A 1 85 ? 5.959 7.421 21.004 1.00 85.38 85 SER A N 1
ATOM 637 C CA . SER A 1 85 ? 5.965 6.609 22.219 1.00 85.38 85 SER A CA 1
ATOM 638 C C . SER A 1 85 ? 5.189 7.292 23.349 1.00 85.38 85 SER A C 1
ATOM 640 O O . SER A 1 85 ? 5.550 8.394 23.774 1.00 85.38 85 SER A O 1
ATOM 642 N N . THR A 1 86 ? 4.190 6.615 23.908 1.00 79.94 86 THR A N 1
ATOM 643 C CA . THR A 1 86 ? 3.464 7.090 25.093 1.00 79.94 86 THR A CA 1
ATOM 644 C C . THR A 1 86 ? 4.276 6.838 26.373 1.00 79.94 86 THR A C 1
ATOM 646 O O . THR A 1 86 ? 4.974 5.833 26.488 1.00 79.94 86 THR A O 1
ATOM 649 N N . GLY A 1 87 ? 4.202 7.747 27.354 1.00 70.25 87 GLY A N 1
ATOM 650 C CA . GLY A 1 87 ? 4.743 7.522 28.706 1.00 70.25 87 GLY A CA 1
ATOM 651 C C . GLY A 1 87 ? 6.208 7.918 28.945 1.00 70.25 87 GLY A C 1
ATOM 652 O O . GLY A 1 87 ? 6.721 7.701 30.040 1.00 70.25 87 GLY A O 1
ATOM 653 N N . GLN A 1 88 ? 6.892 8.531 27.973 1.00 72.81 88 GLN A N 1
ATOM 654 C CA . GLN A 1 88 ? 8.240 9.084 28.173 1.00 72.81 88 GLN A CA 1
ATOM 655 C C . GLN A 1 88 ? 8.196 10.593 28.451 1.00 72.81 88 GLN A C 1
ATOM 657 O O . GLN A 1 88 ? 7.393 11.311 27.863 1.00 72.81 88 GLN A O 1
ATOM 662 N N . LYS A 1 89 ? 9.124 11.101 29.287 1.00 76.44 89 LYS A N 1
ATOM 663 C CA . LYS A 1 89 ? 9.296 12.553 29.545 1.00 76.44 89 LYS A CA 1
ATOM 664 C C . LYS A 1 89 ? 9.513 13.375 28.263 1.00 76.44 89 LYS A C 1
ATOM 666 O O . LYS A 1 89 ? 9.280 14.578 28.272 1.00 76.44 89 LYS A O 1
ATOM 671 N N . LYS A 1 90 ? 9.991 12.739 27.189 1.00 83.25 90 LYS A N 1
ATOM 672 C CA . LYS A 1 90 ? 10.057 13.295 25.835 1.00 83.25 90 LYS A CA 1
ATOM 673 C C . LYS A 1 90 ? 9.532 12.235 24.861 1.00 83.25 90 LYS A C 1
ATOM 675 O O . LYS A 1 90 ? 10.195 11.201 24.747 1.00 83.25 90 LYS A O 1
ATOM 680 N N . PRO A 1 91 ? 8.377 12.443 24.207 1.00 83.06 91 PRO A N 1
ATOM 681 C CA . PRO A 1 91 ? 7.862 11.492 23.232 1.00 83.06 91 PRO A CA 1
ATOM 682 C C . PRO A 1 91 ? 8.856 11.351 22.075 1.00 83.06 91 PRO A C 1
ATOM 684 O O . PRO A 1 91 ? 9.431 12.335 21.605 1.00 83.06 91 PRO A O 1
ATOM 687 N N . LYS A 1 92 ? 9.107 10.111 21.650 1.00 88.50 92 LYS A N 1
ATOM 688 C CA . LYS A 1 92 ? 9.945 9.804 20.489 1.00 88.50 92 LYS A CA 1
ATOM 689 C C . LYS A 1 92 ? 9.067 9.299 19.360 1.00 88.50 92 LYS A C 1
ATOM 691 O O . LYS A 1 92 ? 8.208 8.450 19.593 1.00 88.50 92 LYS A O 1
ATOM 696 N N . ARG A 1 93 ? 9.326 9.767 18.139 1.00 90.25 93 ARG A N 1
ATOM 697 C CA . ARG A 1 93 ? 8.665 9.254 16.936 1.00 90.25 93 ARG A CA 1
ATOM 698 C C . ARG A 1 93 ? 8.959 7.763 16.770 1.00 90.25 93 ARG A C 1
ATOM 700 O O . ARG A 1 93 ? 10.119 7.352 16.806 1.00 90.25 93 ARG A O 1
ATOM 707 N N . LEU A 1 94 ? 7.907 6.974 16.593 1.00 91.31 94 LEU A N 1
ATOM 708 C CA . LEU A 1 94 ? 7.995 5.547 16.325 1.00 91.31 94 LEU A CA 1
ATOM 709 C C . LEU A 1 94 ? 8.381 5.313 14.865 1.00 91.31 94 LEU A C 1
ATOM 711 O O . LEU A 1 94 ? 7.910 5.996 13.953 1.00 91.31 94 LEU A O 1
ATOM 715 N N . THR A 1 95 ? 9.238 4.322 14.642 1.00 91.62 95 THR A N 1
ATOM 716 C CA . THR A 1 95 ? 9.576 3.864 13.291 1.00 91.62 95 THR A CA 1
ATOM 717 C C . THR A 1 95 ? 8.399 3.107 12.677 1.00 91.62 95 THR A C 1
ATOM 719 O O . THR A 1 95 ? 7.575 2.546 13.399 1.00 91.62 95 THR A O 1
ATOM 722 N N . LEU A 1 96 ? 8.343 3.016 11.343 1.00 90.50 96 LEU A N 1
ATOM 723 C CA . LEU A 1 96 ? 7.335 2.202 10.652 1.00 90.50 96 LEU A CA 1
ATOM 724 C C . LEU A 1 96 ? 7.294 0.765 11.196 1.00 90.50 96 LEU A C 1
ATOM 726 O O . LEU A 1 96 ? 6.220 0.220 11.419 1.00 90.50 96 LEU A O 1
ATOM 730 N N . HIS A 1 97 ? 8.459 0.174 11.475 1.00 91.12 97 HIS A N 1
ATOM 731 C CA . HIS A 1 97 ? 8.530 -1.168 12.044 1.00 91.12 97 HIS A CA 1
ATOM 732 C C . HIS A 1 97 ? 7.866 -1.256 13.422 1.00 91.12 97 HIS A C 1
ATOM 734 O O . HIS A 1 97 ? 7.061 -2.149 13.637 1.00 91.12 97 HIS A O 1
ATOM 740 N N . GLN A 1 98 ? 8.148 -0.307 14.320 1.00 92.12 98 GLN A N 1
ATOM 741 C CA . GLN A 1 98 ? 7.522 -0.269 15.646 1.00 92.12 98 GLN A CA 1
ATOM 742 C C . GLN A 1 98 ? 6.003 -0.106 15.551 1.00 92.12 98 GLN A C 1
ATOM 744 O O . GLN A 1 98 ? 5.269 -0.755 16.288 1.00 92.12 98 GLN A O 1
ATOM 749 N N . ARG A 1 99 ? 5.523 0.729 14.621 1.00 94.25 99 ARG A N 1
ATOM 750 C CA . ARG A 1 99 ? 4.085 0.906 14.379 1.00 94.25 99 ARG A CA 1
ATOM 751 C C . ARG A 1 99 ? 3.439 -0.380 13.852 1.00 94.25 99 ARG A C 1
ATOM 753 O O . ARG A 1 99 ? 2.365 -0.737 14.316 1.00 94.25 99 ARG A O 1
ATOM 760 N N . LEU A 1 100 ? 4.105 -1.102 12.948 1.00 92.88 100 LEU A N 1
ATOM 761 C CA . LEU A 1 100 ? 3.642 -2.407 12.460 1.00 92.88 100 LEU A CA 1
ATOM 762 C C . LEU A 1 100 ? 3.585 -3.457 13.574 1.00 92.88 100 LEU A C 1
ATOM 764 O O . LEU A 1 100 ? 2.607 -4.191 13.652 1.00 92.88 100 LEU A O 1
ATOM 768 N N . THR A 1 101 ? 4.567 -3.484 14.479 1.00 92.38 101 THR A N 1
ATOM 769 C CA . THR A 1 101 ? 4.532 -4.379 15.646 1.00 92.38 101 THR A CA 1
ATOM 770 C C . THR A 1 101 ? 3.324 -4.091 16.538 1.00 92.38 101 THR A C 1
ATOM 772 O O . THR A 1 101 ? 2.620 -5.020 16.909 1.00 92.38 101 THR A O 1
ATOM 775 N N . LEU A 1 102 ? 3.028 -2.817 16.822 1.00 92.31 102 LEU A N 1
ATOM 776 C CA . LEU A 1 102 ? 1.831 -2.441 17.591 1.00 92.31 102 LEU A CA 1
ATOM 777 C C . LEU A 1 102 ? 0.528 -2.799 16.864 1.00 92.31 102 LEU A C 1
ATOM 779 O O . LEU A 1 102 ? -0.465 -3.152 17.495 1.00 92.31 102 LEU A O 1
ATOM 783 N N . PHE A 1 103 ? 0.515 -2.681 15.537 1.00 93.56 103 PHE A N 1
ATOM 784 C CA . PHE A 1 103 ? -0.645 -3.030 14.725 1.00 93.56 103 PHE A CA 1
ATOM 785 C C . PHE A 1 103 ? -0.899 -4.542 14.685 1.00 93.56 103 PHE A C 1
ATOM 787 O O . PHE A 1 103 ? -2.055 -4.969 14.668 1.00 93.56 103 PHE A O 1
ATOM 794 N N . ARG A 1 104 ? 0.166 -5.351 14.733 1.00 94.25 104 ARG A N 1
ATOM 795 C CA . ARG A 1 104 ? 0.093 -6.817 14.744 1.00 94.25 104 ARG A CA 1
ATOM 796 C C . ARG A 1 104 ? -0.735 -7.368 15.892 1.00 94.25 104 ARG A C 1
ATOM 798 O O . ARG A 1 104 ? -1.493 -8.311 15.677 1.00 94.25 104 ARG A O 1
ATOM 805 N N . ASP A 1 105 ? -0.679 -6.726 17.051 1.00 90.00 105 ASP A N 1
ATOM 806 C CA . ASP A 1 105 ? -1.495 -7.104 18.206 1.00 90.00 105 ASP A CA 1
ATOM 807 C C . ASP A 1 105 ? -2.998 -6.844 17.981 1.00 90.00 105 ASP A C 1
ATOM 809 O O . ASP A 1 105 ? -3.841 -7.501 18.588 1.00 90.00 105 ASP A O 1
ATOM 813 N N . GLN A 1 106 ? -3.354 -5.905 17.096 1.00 88.69 106 GLN A N 1
ATOM 814 C CA . GLN A 1 106 ? -4.744 -5.541 16.792 1.00 88.69 106 GLN A CA 1
ATOM 815 C C . GLN A 1 106 ? -5.328 -6.355 15.631 1.00 88.69 106 GLN A C 1
ATOM 817 O O . GLN A 1 106 ? -6.500 -6.732 15.666 1.00 88.69 106 GLN A O 1
ATOM 822 N N . ARG A 1 107 ? -4.531 -6.581 14.578 1.00 89.25 107 ARG A N 1
ATOM 823 C CA . ARG A 1 107 ? -4.944 -7.223 13.317 1.00 89.25 107 ARG A CA 1
ATOM 824 C C . ARG A 1 107 ? -3.852 -8.160 12.789 1.00 89.25 107 ARG A C 1
ATOM 826 O O . ARG A 1 107 ? -3.190 -7.855 11.788 1.00 89.25 107 ARG A O 1
ATOM 833 N N . PRO A 1 108 ? -3.635 -9.316 13.442 1.00 90.25 108 PRO A N 1
ATOM 834 C CA . PRO A 1 108 ? -2.602 -10.262 13.028 1.00 90.25 108 PRO A CA 1
ATOM 835 C C . PRO A 1 108 ? -2.865 -10.838 11.630 1.00 90.25 108 PRO A C 1
ATOM 837 O O . PRO A 1 108 ? -1.920 -11.146 10.914 1.00 90.25 108 PRO A O 1
ATOM 840 N N . ASP A 1 109 ? -4.133 -10.905 11.216 1.00 89.31 109 ASP A N 1
ATOM 841 C CA . ASP A 1 109 ? -4.591 -11.397 9.914 1.00 89.31 109 ASP A CA 1
ATOM 842 C C . ASP A 1 109 ? -4.058 -10.589 8.720 1.00 89.31 109 ASP A C 1
ATOM 844 O O . ASP A 1 109 ? -3.885 -11.143 7.639 1.00 89.31 109 ASP A O 1
ATOM 848 N N . VAL A 1 110 ? -3.775 -9.295 8.908 1.00 92.75 110 VAL A N 1
ATOM 849 C CA . VAL A 1 110 ? -3.304 -8.394 7.837 1.00 92.75 110 VAL A CA 1
ATOM 850 C C . VAL A 1 110 ? -1.815 -8.052 7.978 1.00 92.75 110 VAL A C 1
ATOM 852 O O . VAL A 1 110 ? -1.187 -7.531 7.057 1.00 92.75 110 VAL A O 1
ATOM 855 N N . SER A 1 111 ? -1.213 -8.341 9.128 1.00 90.44 111 SER A N 1
ATOM 856 C CA . SER A 1 111 ? 0.090 -7.775 9.493 1.00 90.44 111 SER A CA 1
ATOM 857 C C . SER A 1 111 ? 1.259 -8.301 8.669 1.00 90.44 111 SER A C 1
ATOM 859 O O . SER A 1 111 ? 2.157 -7.526 8.350 1.00 90.44 111 SER A O 1
ATOM 861 N N . ASP A 1 112 ? 1.221 -9.566 8.248 1.00 91.62 112 ASP A N 1
ATOM 862 C CA . ASP A 1 112 ? 2.258 -10.132 7.377 1.00 91.62 112 ASP A CA 1
ATOM 863 C C . ASP A 1 112 ? 2.280 -9.443 5.999 1.00 91.62 112 ASP A C 1
ATOM 865 O O . ASP A 1 112 ? 3.356 -9.171 5.465 1.00 91.62 112 ASP A O 1
ATOM 869 N N . LEU A 1 113 ? 1.112 -9.061 5.460 1.00 92.69 113 LEU A N 1
ATOM 870 C CA . LEU A 1 113 ? 1.014 -8.296 4.208 1.00 92.69 113 LEU A CA 1
ATOM 871 C C . LEU A 1 113 ? 1.646 -6.906 4.355 1.00 92.69 113 LEU A C 1
ATOM 873 O O . LEU A 1 113 ? 2.415 -6.472 3.498 1.00 92.69 113 LEU A O 1
ATOM 877 N N . LEU A 1 114 ? 1.354 -6.206 5.456 1.00 92.56 114 LEU A N 1
ATOM 878 C CA . LEU A 1 114 ? 1.897 -4.866 5.701 1.00 92.56 114 LEU A CA 1
ATOM 879 C C . LEU A 1 114 ? 3.398 -4.893 6.029 1.00 92.56 114 LEU A C 1
ATOM 881 O O . LEU A 1 114 ? 4.131 -3.966 5.679 1.00 92.56 114 LEU A O 1
ATOM 885 N N . GLU A 1 115 ? 3.885 -5.952 6.676 1.00 91.56 115 GLU A N 1
AT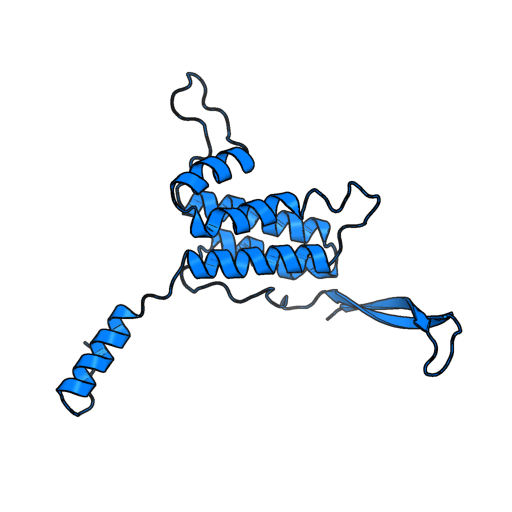OM 886 C CA . GLU A 1 115 ? 5.318 -6.152 6.886 1.00 91.56 115 GLU A CA 1
ATOM 887 C C . GLU A 1 115 ? 6.047 -6.487 5.581 1.00 91.56 115 GLU A C 1
ATOM 889 O O . GLU A 1 115 ? 7.147 -5.975 5.366 1.00 91.56 115 GLU A O 1
ATOM 894 N N . ALA A 1 116 ? 5.439 -7.248 4.667 1.00 90.19 116 ALA A N 1
ATOM 895 C CA . ALA A 1 116 ? 6.021 -7.514 3.352 1.00 90.19 116 ALA A CA 1
ATOM 896 C C . ALA A 1 116 ? 6.274 -6.214 2.561 1.00 90.19 116 ALA A C 1
ATOM 898 O O . ALA A 1 116 ? 7.361 -6.028 2.010 1.00 90.19 116 ALA A O 1
ATOM 899 N N . VAL A 1 117 ? 5.338 -5.256 2.600 1.00 88.81 117 VAL A N 1
ATOM 900 C CA . VAL A 1 117 ? 5.491 -3.913 1.992 1.00 88.81 117 VAL A CA 1
ATOM 901 C C . VAL A 1 117 ? 6.751 -3.192 2.492 1.00 88.81 117 VAL A C 1
ATOM 903 O O . VAL A 1 117 ? 7.445 -2.521 1.723 1.00 88.81 117 VAL A O 1
ATOM 906 N N . LYS A 1 118 ? 7.091 -3.342 3.779 1.00 85.00 118 LYS A N 1
ATOM 907 C CA . LYS A 1 118 ? 8.306 -2.754 4.366 1.00 85.00 118 LYS A CA 1
ATOM 908 C C . LYS A 1 118 ? 9.580 -3.404 3.809 1.00 85.00 118 LYS A C 1
ATOM 910 O O . LYS 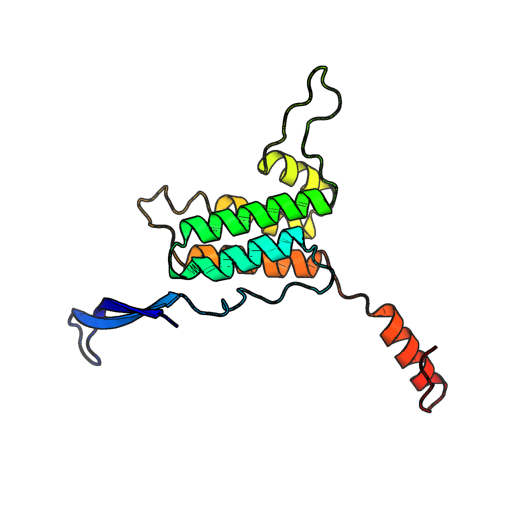A 1 118 ? 10.575 -2.694 3.631 1.00 85.00 118 LYS A O 1
ATOM 915 N N . TRP A 1 119 ? 9.585 -4.715 3.588 1.00 76.94 119 TRP A N 1
ATOM 916 C CA . TRP A 1 119 ? 10.797 -5.461 3.232 1.00 76.94 119 TRP A CA 1
ATOM 917 C C . TRP A 1 119 ? 11.105 -5.449 1.734 1.00 76.94 119 TRP A C 1
ATOM 919 O O . TRP A 1 119 ? 12.260 -5.222 1.379 1.00 76.94 119 TRP A O 1
ATOM 929 N N . VAL A 1 120 ? 10.098 -5.553 0.857 1.00 71.75 120 VAL A N 1
ATOM 930 C CA . VAL A 1 120 ? 10.319 -5.552 -0.607 1.00 71.75 120 VAL A CA 1
ATOM 931 C C . VAL A 1 120 ? 10.990 -4.261 -1.087 1.00 71.75 120 VAL A C 1
ATOM 933 O O . VAL A 1 120 ? 11.837 -4.287 -1.970 1.00 71.75 120 VAL A O 1
ATOM 936 N N . GLY A 1 121 ? 10.707 -3.126 -0.442 1.00 56.09 121 GLY A N 1
ATOM 937 C CA . GLY A 1 121 ? 11.369 -1.864 -0.778 1.00 56.09 121 GLY A CA 1
ATOM 938 C C . GLY A 1 121 ? 12.805 -1.703 -0.258 1.00 56.09 121 GLY A C 1
ATOM 939 O O . GLY A 1 121 ? 13.402 -0.673 -0.539 1.00 56.09 121 GLY A O 1
ATOM 940 N N . ASN A 1 122 ? 13.327 -2.636 0.545 1.00 57.59 122 ASN A N 1
ATOM 941 C CA . ASN A 1 122 ? 14.647 -2.532 1.187 1.00 57.59 122 ASN A CA 1
ATOM 942 C C . ASN A 1 122 ? 15.638 -3.595 0.678 1.00 57.59 122 ASN A C 1
ATOM 944 O O . ASN A 1 122 ? 16.843 -3.366 0.691 1.00 57.59 122 ASN A O 1
ATOM 948 N N . ASP A 1 123 ? 15.128 -4.749 0.241 1.00 56.50 123 ASP A N 1
ATOM 949 C CA . ASP A 1 123 ? 15.948 -5.886 -0.195 1.00 56.50 123 ASP A CA 1
ATOM 950 C C . ASP A 1 123 ? 16.413 -5.766 -1.655 1.00 56.50 123 ASP A C 1
ATOM 952 O O . ASP A 1 123 ? 17.492 -6.228 -2.018 1.00 56.50 123 ASP A O 1
ATOM 956 N N . ALA A 1 124 ? 15.660 -5.027 -2.475 1.00 52.88 124 ALA A N 1
ATOM 957 C CA . ALA A 1 124 ? 15.926 -4.822 -3.899 1.00 52.88 124 ALA A CA 1
ATOM 958 C C . ALA A 1 124 ? 17.254 -4.095 -4.226 1.00 52.88 124 ALA A C 1
ATOM 960 O O . ALA A 1 124 ? 17.570 -3.912 -5.396 1.00 52.88 124 ALA A O 1
ATOM 961 N N . THR A 1 125 ? 18.040 -3.692 -3.220 1.00 55.03 125 THR A N 1
ATOM 962 C CA . THR A 1 125 ? 19.369 -3.068 -3.369 1.00 55.03 125 THR A CA 1
ATOM 963 C C . THR A 1 125 ? 20.541 -3.910 -2.845 1.00 55.03 125 THR A C 1
ATOM 965 O O . THR A 1 125 ? 21.687 -3.587 -3.152 1.00 55.03 125 THR A O 1
ATOM 968 N N . HIS A 1 126 ? 20.310 -4.963 -2.048 1.00 51.81 126 HIS A N 1
ATOM 969 C CA . HIS A 1 126 ? 21.394 -5.652 -1.325 1.00 51.81 126 HIS A CA 1
ATOM 970 C C . HIS A 1 126 ? 22.168 -6.687 -2.161 1.00 51.81 126 HIS A C 1
ATOM 972 O O . HIS A 1 126 ? 23.343 -6.919 -1.883 1.00 51.81 126 HIS A O 1
ATOM 978 N N . GLU A 1 127 ? 21.573 -7.240 -3.221 1.00 49.38 127 GLU A N 1
ATOM 979 C CA . GLU A 1 127 ? 22.224 -8.229 -4.103 1.00 49.38 127 GLU A CA 1
ATOM 980 C C . GLU A 1 127 ? 22.734 -7.628 -5.427 1.00 49.38 127 GLU A C 1
ATOM 982 O O . GLU A 1 127 ? 22.848 -8.316 -6.437 1.00 49.38 127 GLU A O 1
ATOM 987 N N . GLY A 1 128 ? 22.995 -6.316 -5.471 1.00 51.44 128 GLY A N 1
ATOM 988 C CA . GLY A 1 128 ? 23.356 -5.632 -6.724 1.00 51.44 128 GLY A CA 1
ATOM 989 C C . GLY A 1 128 ? 22.204 -5.536 -7.737 1.00 51.44 128 GLY A C 1
ATOM 990 O O . GLY A 1 128 ? 22.422 -5.116 -8.873 1.00 51.44 128 GLY A O 1
ATOM 991 N N . GLY A 1 129 ? 20.986 -5.903 -7.323 1.00 59.66 129 GLY A N 1
ATOM 992 C CA . GLY A 1 129 ? 19.756 -5.707 -8.080 1.00 59.66 129 GLY A CA 1
ATOM 993 C C . GLY A 1 129 ? 19.375 -4.230 -8.192 1.00 59.66 129 GLY A C 1
ATOM 994 O O . GLY A 1 129 ? 19.711 -3.406 -7.340 1.00 59.66 129 GLY A O 1
ATOM 995 N N . GLN A 1 130 ? 18.683 -3.884 -9.277 1.00 72.62 130 GLN A N 1
ATOM 996 C CA . GLN A 1 130 ? 17.988 -2.606 -9.409 1.00 72.62 130 GLN A CA 1
ATOM 997 C C . GLN A 1 130 ? 16.531 -2.806 -9.007 1.00 72.62 130 GLN A C 1
ATOM 999 O O . GLN A 1 130 ? 15.909 -3.763 -9.456 1.00 72.62 130 GLN A O 1
ATOM 1004 N N . ILE A 1 131 ? 15.981 -1.878 -8.220 1.00 82.50 131 ILE A N 1
ATOM 1005 C CA . ILE A 1 131 ? 14.539 -1.818 -7.955 1.00 82.50 131 ILE A CA 1
ATOM 1006 C C . ILE A 1 131 ? 13.795 -1.768 -9.290 1.00 82.50 131 ILE A C 1
ATOM 1008 O O . ILE A 1 131 ? 13.997 -0.852 -10.094 1.00 82.50 131 ILE A O 1
ATOM 1012 N N . THR A 1 132 ? 12.911 -2.735 -9.503 1.00 87.44 132 THR A N 1
ATOM 1013 C CA . THR A 1 132 ? 12.162 -2.885 -10.747 1.00 87.44 132 THR A CA 1
ATOM 1014 C C . THR A 1 132 ? 10.715 -2.413 -10.612 1.00 87.44 132 THR A C 1
ATOM 1016 O O . THR A 1 132 ? 10.183 -2.205 -9.520 1.00 87.44 132 THR A O 1
ATOM 1019 N N . VAL A 1 133 ? 10.042 -2.266 -11.757 1.00 90.06 133 VAL A N 1
ATOM 1020 C CA . VAL A 1 133 ? 8.583 -2.073 -11.809 1.00 90.06 133 VAL A CA 1
ATOM 1021 C C . VAL A 1 133 ? 7.851 -3.244 -11.143 1.00 90.06 133 VAL A C 1
ATOM 1023 O O . VAL A 1 133 ? 6.854 -3.025 -10.460 1.00 90.06 133 VAL A O 1
ATOM 1026 N N . ASP A 1 134 ? 8.353 -4.470 -11.306 1.00 89.94 134 ASP A N 1
ATOM 1027 C CA . ASP A 1 134 ? 7.756 -5.679 -10.731 1.00 89.94 134 ASP A CA 1
ATOM 1028 C C . ASP A 1 134 ? 7.755 -5.641 -9.194 1.00 89.94 134 ASP A C 1
ATOM 1030 O O . ASP A 1 134 ? 6.743 -5.954 -8.568 1.00 89.94 134 ASP A O 1
ATOM 1034 N N . ASP A 1 135 ? 8.829 -5.140 -8.578 1.00 90.00 135 ASP A N 1
ATOM 1035 C CA . ASP A 1 135 ? 8.897 -4.952 -7.122 1.00 90.00 135 ASP A CA 1
ATOM 1036 C C . ASP A 1 135 ? 7.829 -3.968 -6.626 1.00 90.00 135 ASP A C 1
ATOM 1038 O O . ASP A 1 135 ? 7.142 -4.219 -5.632 1.00 90.00 135 ASP A O 1
ATOM 1042 N N . ALA A 1 136 ? 7.634 -2.860 -7.346 1.00 91.81 136 ALA A N 1
ATOM 1043 C CA . ALA A 1 136 ? 6.596 -1.886 -7.023 1.00 91.81 136 ALA A CA 1
ATOM 1044 C C . ALA A 1 136 ? 5.179 -2.464 -7.203 1.00 91.81 136 ALA A C 1
ATOM 1046 O O . ALA A 1 136 ? 4.308 -2.218 -6.365 1.00 91.81 136 ALA A O 1
ATOM 1047 N N . LEU A 1 137 ? 4.946 -3.268 -8.247 1.00 93.69 137 LEU A N 1
ATOM 1048 C CA . LEU A 1 137 ? 3.666 -3.948 -8.473 1.00 93.69 137 LEU A CA 1
ATOM 1049 C C . LEU A 1 137 ? 3.373 -5.003 -7.396 1.00 93.69 137 LEU A C 1
ATOM 1051 O O . LEU A 1 137 ? 2.243 -5.075 -6.916 1.00 93.69 137 LEU A O 1
ATOM 1055 N N . LYS A 1 138 ? 4.379 -5.761 -6.944 1.00 93.06 138 LYS A N 1
ATOM 1056 C CA . LYS A 1 138 ? 4.246 -6.697 -5.812 1.00 93.06 138 LYS A CA 1
ATOM 1057 C C . LYS A 1 138 ? 3.834 -5.981 -4.528 1.00 93.06 138 LYS A C 1
ATOM 1059 O O . LYS A 1 138 ? 2.912 -6.422 -3.844 1.00 93.06 138 LYS A O 1
ATOM 1064 N N . ILE A 1 139 ? 4.467 -4.846 -4.218 1.00 93.56 139 ILE A N 1
ATOM 1065 C CA . ILE A 1 139 ? 4.086 -4.024 -3.059 1.00 93.56 139 ILE A CA 1
ATOM 1066 C C . ILE A 1 139 ? 2.640 -3.529 -3.190 1.00 93.56 139 ILE A C 1
ATOM 1068 O O . ILE A 1 139 ? 1.885 -3.570 -2.216 1.00 93.56 139 ILE A O 1
ATOM 1072 N N . ALA A 1 140 ? 2.246 -3.074 -4.381 1.00 95.75 140 ALA A N 1
ATOM 1073 C CA . ALA A 1 140 ? 0.882 -2.629 -4.636 1.00 95.75 140 ALA A CA 1
ATOM 1074 C C . ALA A 1 140 ? -0.137 -3.760 -4.424 1.00 95.75 140 ALA A C 1
ATOM 1076 O O . ALA A 1 140 ? -1.153 -3.529 -3.775 1.00 95.75 140 ALA A O 1
ATOM 1077 N N . ALA A 1 141 ? 0.168 -4.983 -4.870 1.00 95.75 141 ALA A N 1
ATOM 1078 C CA . ALA A 1 141 ? -0.681 -6.154 -4.658 1.00 95.75 141 ALA A CA 1
ATOM 1079 C C . ALA A 1 141 ? -0.855 -6.496 -3.166 1.00 95.75 141 ALA A 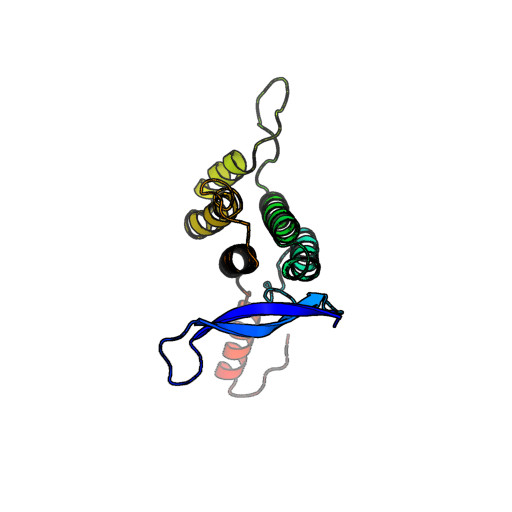C 1
ATOM 1081 O O . ALA A 1 141 ? -1.963 -6.795 -2.721 1.00 95.75 141 ALA A O 1
ATOM 1082 N N . PHE A 1 142 ? 0.203 -6.396 -2.351 1.00 95.56 142 PHE A N 1
ATOM 1083 C CA . PHE A 1 142 ? 0.072 -6.585 -0.900 1.00 95.56 142 PHE A CA 1
ATOM 1084 C C . PHE A 1 142 ? -0.834 -5.533 -0.258 1.00 95.56 142 PHE A C 1
ATOM 1086 O O . PHE A 1 142 ? -1.668 -5.870 0.584 1.00 95.56 142 PHE A O 1
ATOM 1093 N N . LEU A 1 143 ? -0.705 -4.268 -0.671 1.00 95.88 143 LEU A N 1
ATOM 1094 C CA . LEU A 1 143 ? -1.570 -3.187 -0.197 1.00 95.88 143 LEU A CA 1
ATOM 1095 C C . LEU A 1 143 ? -3.021 -3.361 -0.653 1.00 95.88 143 LEU A C 1
ATOM 1097 O O . LEU A 1 143 ? -3.921 -3.087 0.135 1.00 95.88 143 LEU A O 1
ATOM 1101 N N . GLU A 1 144 ? -3.261 -3.830 -1.877 1.00 96.31 144 GLU A N 1
ATOM 1102 C CA . GLU A 1 144 ? -4.604 -4.123 -2.384 1.00 96.31 144 GLU A CA 1
ATOM 1103 C C . GLU A 1 144 ? -5.320 -5.138 -1.491 1.00 96.31 144 GLU A C 1
ATOM 1105 O O . GLU A 1 144 ? -6.407 -4.860 -0.974 1.00 96.31 144 GLU A O 1
ATOM 1110 N N . VAL A 1 145 ? -4.678 -6.284 -1.250 1.00 95.56 145 VAL A N 1
ATOM 1111 C CA . VAL A 1 145 ? -5.238 -7.343 -0.404 1.00 95.56 145 VAL A CA 1
ATOM 1112 C C . VAL A 1 145 ? -5.432 -6.837 1.024 1.00 95.56 145 VAL A C 1
ATOM 1114 O O . VAL A 1 145 ? -6.506 -7.016 1.600 1.00 95.56 145 VAL A O 1
ATOM 1117 N N . ALA A 1 146 ? -4.439 -6.141 1.584 1.00 95.00 146 ALA A N 1
ATOM 1118 C CA . ALA A 1 146 ? -4.524 -5.620 2.942 1.00 95.00 146 ALA A CA 1
ATOM 1119 C C . ALA A 1 146 ? -5.672 -4.612 3.105 1.00 95.00 146 ALA A C 1
ATOM 1121 O O . ALA A 1 146 ? -6.454 -4.708 4.051 1.00 95.00 146 ALA A O 1
ATOM 1122 N N . LEU A 1 147 ? -5.830 -3.675 2.167 1.00 95.50 147 LEU A N 1
ATOM 1123 C CA . LEU A 1 147 ? -6.934 -2.718 2.182 1.00 95.50 147 LEU A CA 1
ATOM 1124 C C . LEU A 1 147 ? -8.285 -3.421 2.030 1.00 95.50 147 LEU A C 1
ATOM 1126 O O . LEU A 1 147 ? -9.222 -3.055 2.738 1.00 95.50 147 LEU A O 1
ATOM 1130 N N . GLY A 1 148 ? -8.382 -4.446 1.179 1.00 94.06 148 GLY A N 1
ATOM 1131 C CA . GLY A 1 148 ? -9.584 -5.273 1.041 1.00 94.06 148 GLY A CA 1
ATOM 1132 C C . GLY A 1 148 ? -9.989 -5.978 2.340 1.00 94.06 148 GLY A C 1
ATOM 1133 O O . GLY A 1 148 ? -11.174 -6.037 2.666 1.00 94.06 148 GLY A O 1
ATOM 1134 N N . MET A 1 149 ? -9.014 -6.453 3.121 1.00 92.62 149 MET A N 1
ATOM 1135 C CA . MET A 1 149 ? -9.247 -7.082 4.429 1.00 92.62 149 MET A CA 1
ATOM 1136 C C . MET A 1 149 ? -9.585 -6.078 5.543 1.00 92.62 149 MET A C 1
ATOM 1138 O O . MET A 1 149 ? -10.248 -6.428 6.524 1.00 92.62 149 MET A O 1
ATOM 1142 N N . LEU A 1 150 ? -9.114 -4.835 5.430 1.00 92.38 150 LEU A N 1
ATOM 1143 C CA . LEU A 1 150 ? -9.352 -3.785 6.426 1.00 92.38 150 LEU A CA 1
ATOM 1144 C C . LEU A 1 150 ? -10.678 -3.056 6.201 1.00 92.38 150 LEU A C 1
ATOM 1146 O O . LEU A 1 150 ? -11.380 -2.754 7.163 1.00 92.38 150 LEU A O 1
ATOM 1150 N N . TYR A 1 151 ? -11.032 -2.807 4.944 1.00 90.19 151 TYR A N 1
ATOM 1151 C CA . TYR A 1 151 ? -12.195 -2.021 4.543 1.00 90.19 151 TYR A CA 1
ATOM 1152 C C . TYR A 1 151 ? -13.220 -2.890 3.811 1.00 90.19 151 TYR A C 1
ATOM 1154 O O . TYR A 1 151 ? -13.561 -2.640 2.653 1.00 90.19 151 TYR A O 1
ATOM 1162 N N . VAL A 1 152 ? -13.718 -3.920 4.501 1.00 81.44 152 VAL A N 1
ATOM 1163 C CA . VAL A 1 152 ? -14.782 -4.790 3.984 1.00 81.44 152 VAL A CA 1
ATOM 1164 C C . VAL A 1 152 ? -16.014 -3.949 3.645 1.00 81.44 152 VAL A C 1
ATOM 1166 O O . VAL A 1 152 ? -16.437 -3.091 4.419 1.00 81.44 152 VAL A O 1
ATOM 1169 N N . VAL A 1 153 ? -16.605 -4.208 2.479 1.00 73.88 153 VAL A N 1
ATOM 1170 C CA . VAL A 1 153 ? -17.843 -3.547 2.058 1.00 73.88 153 VAL A CA 1
ATOM 1171 C C . VAL A 1 153 ? -18.977 -3.953 3.000 1.00 73.88 153 VAL A C 1
ATOM 1173 O O . VAL A 1 153 ? -19.320 -5.135 3.094 1.00 73.88 153 VAL A O 1
ATOM 1176 N N . ASP A 1 154 ? -19.583 -2.978 3.681 1.00 74.00 154 ASP A N 1
ATOM 1177 C CA . ASP A 1 154 ? -20.780 -3.216 4.484 1.00 74.00 154 ASP A CA 1
ATOM 1178 C C . ASP A 1 154 ? -21.983 -3.490 3.569 1.00 74.00 15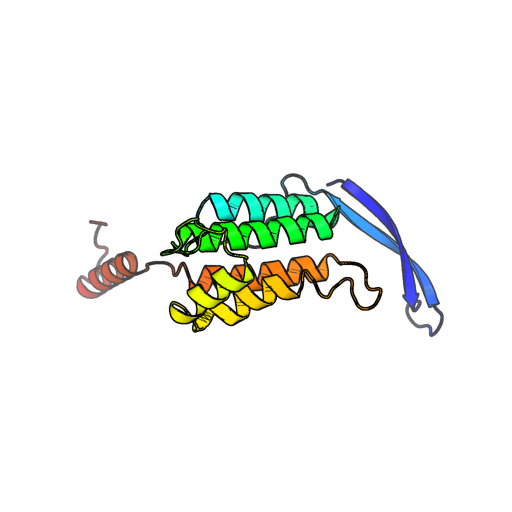4 ASP A C 1
ATOM 1180 O O . ASP A 1 154 ? -22.618 -2.588 3.022 1.00 74.00 154 ASP A O 1
ATOM 1184 N N . ASN A 1 155 ? -22.295 -4.774 3.402 1.00 81.06 155 ASN A N 1
ATOM 1185 C CA . ASN A 1 155 ? -23.442 -5.239 2.628 1.00 81.06 155 ASN A CA 1
ATOM 1186 C C . ASN A 1 155 ? -24.720 -5.363 3.477 1.00 81.06 155 ASN A C 1
ATOM 1188 O O . ASN A 1 155 ? -25.731 -5.873 2.991 1.00 81.06 155 ASN A O 1
ATOM 1192 N N . SER A 1 156 ? -24.709 -4.948 4.747 1.00 81.44 156 SER A N 1
ATOM 1193 C CA . SER A 1 156 ? -25.828 -5.179 5.664 1.00 81.44 156 SER A CA 1
ATOM 1194 C C . SER A 1 156 ? -27.131 -4.551 5.166 1.00 81.44 156 SER A C 1
ATOM 1196 O O . SER A 1 156 ? -28.168 -5.216 5.176 1.00 81.44 156 SER A O 1
ATOM 1198 N N . GLU A 1 157 ? -27.084 -3.324 4.651 1.00 81.38 157 GLU A N 1
ATOM 1199 C CA . GLU A 1 157 ? -28.258 -2.616 4.134 1.00 81.38 157 GLU A CA 1
ATOM 1200 C C . GLU A 1 157 ? -28.849 -3.290 2.891 1.00 81.38 157 GLU A C 1
ATOM 1202 O O . GLU A 1 157 ? -30.058 -3.529 2.825 1.00 81.38 157 GLU A O 1
ATOM 1207 N N . ILE A 1 158 ? -28.012 -3.691 1.928 1.00 84.38 158 ILE A N 1
ATOM 1208 C CA . ILE A 1 158 ? -28.509 -4.352 0.715 1.00 84.38 158 ILE A CA 1
ATOM 1209 C C . ILE A 1 158 ? -29.028 -5.764 1.008 1.00 84.38 158 ILE A C 1
ATOM 1211 O O . ILE A 1 158 ? -30.033 -6.187 0.438 1.00 84.38 158 ILE A O 1
ATOM 1215 N N . LEU A 1 159 ? -28.422 -6.470 1.967 1.00 89.12 159 LEU A N 1
ATOM 1216 C CA . LEU A 1 159 ? -28.906 -7.769 2.434 1.00 89.12 159 LEU A CA 1
ATOM 1217 C C . LEU A 1 159 ? -30.230 -7.647 3.202 1.00 89.12 159 LEU A C 1
ATOM 1219 O O . LEU A 1 159 ? -31.113 -8.492 3.029 1.00 89.12 159 LEU A O 1
ATOM 1223 N N . LYS A 1 160 ? -30.412 -6.603 4.024 1.00 90.44 160 LYS A N 1
ATOM 1224 C CA . LYS A 1 160 ? -31.705 -6.295 4.664 1.00 90.44 160 LYS A CA 1
ATOM 1225 C C . LYS A 1 160 ? -32.776 -6.028 3.609 1.00 90.44 160 LYS A C 1
ATOM 1227 O O . LYS A 1 160 ? -33.869 -6.592 3.698 1.00 90.44 160 LYS A O 1
ATOM 1232 N N . HIS A 1 161 ? -32.455 -5.234 2.588 1.00 86.38 161 HIS A N 1
ATOM 1233 C CA . HIS A 1 161 ? -33.380 -4.928 1.496 1.00 86.38 161 HIS A CA 1
ATOM 1234 C C . HIS A 1 161 ? -33.752 -6.186 0.698 1.00 86.38 161 HIS A C 1
ATOM 1236 O O . HIS A 1 161 ? -34.937 -6.450 0.484 1.00 86.38 161 HIS A O 1
ATOM 1242 N N . ALA A 1 162 ? -32.776 -7.029 0.354 1.00 91.25 162 ALA A N 1
ATOM 1243 C CA . ALA A 1 162 ? -33.019 -8.306 -0.314 1.00 91.25 162 ALA A CA 1
ATOM 1244 C C . ALA A 1 162 ? -33.945 -9.219 0.511 1.00 91.25 162 ALA A C 1
ATOM 1246 O O . ALA A 1 162 ? -34.919 -9.758 -0.019 1.00 91.25 162 ALA A O 1
ATOM 1247 N N . LYS A 1 163 ? -33.716 -9.334 1.828 1.00 93.25 163 LYS A N 1
ATOM 1248 C CA . LYS A 1 163 ? -34.597 -10.095 2.733 1.00 93.25 163 LYS A CA 1
ATOM 1249 C C . LYS A 1 163 ? -36.023 -9.537 2.765 1.00 93.25 163 LYS A C 1
ATOM 1251 O O . LYS A 1 163 ? -36.974 -10.319 2.790 1.00 93.25 163 LYS A O 1
ATOM 1256 N N . ALA A 1 164 ? -36.189 -8.213 2.744 1.00 91.31 164 ALA A N 1
ATOM 1257 C CA . ALA A 1 164 ? -37.507 -7.581 2.710 1.00 91.31 164 ALA A CA 1
ATOM 1258 C C . ALA A 1 164 ? -38.274 -7.921 1.421 1.00 91.31 164 ALA A C 1
ATOM 1260 O O . ALA A 1 164 ? -39.451 -8.278 1.490 1.00 91.31 164 ALA A O 1
ATOM 1261 N N . ILE A 1 165 ? -37.599 -7.894 0.266 1.00 93.19 165 ILE A N 1
ATOM 1262 C CA . ILE A 1 165 ? -38.178 -8.278 -1.031 1.00 93.19 165 ILE A CA 1
ATOM 1263 C C . ILE A 1 165 ? -38.584 -9.756 -1.030 1.00 93.19 165 ILE A C 1
ATOM 1265 O O . ILE A 1 165 ? -39.718 -10.080 -1.386 1.00 93.19 165 ILE A O 1
ATOM 1269 N N . VAL A 1 166 ? -37.700 -10.649 -0.572 1.00 93.50 166 VAL A N 1
ATOM 1270 C CA . VAL A 1 166 ? -37.981 -12.094 -0.490 1.00 93.50 166 VAL A CA 1
ATOM 1271 C C . VAL A 1 166 ? -39.191 -12.371 0.406 1.00 93.50 166 VAL A C 1
ATOM 1273 O O . VAL A 1 166 ? -40.069 -13.149 0.032 1.00 93.50 166 VAL A O 1
ATOM 1276 N N . ARG A 1 167 ? -39.291 -11.695 1.559 1.00 93.44 167 ARG A N 1
ATOM 1277 C CA . ARG A 1 167 ? -40.430 -11.832 2.480 1.00 93.44 167 ARG A CA 1
ATOM 1278 C C . ARG A 1 167 ? -41.731 -11.298 1.882 1.00 93.44 167 ARG A C 1
ATOM 1280 O O . ARG A 1 167 ? -42.782 -11.901 2.081 1.00 93.44 167 ARG A O 1
ATOM 1287 N N . ALA A 1 168 ? -41.673 -10.171 1.177 1.00 92.19 168 ALA A N 1
ATOM 1288 C CA . ALA A 1 168 ? -42.849 -9.524 0.607 1.00 92.19 168 ALA A CA 1
ATOM 1289 C C . ALA A 1 168 ? -43.301 -10.144 -0.729 1.00 92.19 168 ALA A C 1
ATOM 1291 O O . ALA A 1 168 ? -44.413 -9.861 -1.171 1.00 92.19 168 ALA A O 1
ATOM 1292 N N . LYS A 1 169 ? -42.448 -10.955 -1.379 1.00 91.56 169 LYS A N 1
ATOM 1293 C CA . LYS A 1 169 ? -42.638 -11.493 -2.743 1.00 91.56 169 LYS A CA 1
ATOM 1294 C C . LYS A 1 169 ? -42.998 -10.415 -3.775 1.00 91.56 169 LYS A C 1
ATOM 1296 O O . LYS A 1 169 ? -43.701 -10.670 -4.747 1.00 91.56 169 LYS A O 1
ATOM 1301 N N . ARG A 1 170 ? -42.527 -9.191 -3.543 1.00 84.62 170 ARG A N 1
ATOM 1302 C CA . ARG A 1 170 ? -42.731 -8.018 -4.396 1.00 84.62 170 ARG A CA 1
ATOM 1303 C C . ARG A 1 170 ? -41.594 -7.035 -4.168 1.00 84.62 170 ARG A C 1
ATOM 1305 O O . ARG A 1 170 ? -40.927 -7.092 -3.135 1.00 84.62 170 ARG A O 1
ATOM 1312 N N . LEU A 1 171 ? -41.413 -6.108 -5.102 1.00 83.88 171 LEU A N 1
ATOM 1313 C CA . LEU A 1 171 ? -40.499 -4.989 -4.901 1.00 83.88 171 LEU A CA 1
ATOM 1314 C C . LEU A 1 171 ? -40.963 -4.160 -3.700 1.00 83.88 171 LEU A C 1
ATOM 1316 O O . LEU A 1 171 ? -42.130 -3.777 -3.602 1.00 83.88 171 LEU A O 1
ATOM 1320 N N . VAL A 1 172 ? -40.034 -3.912 -2.782 1.00 83.81 172 VAL A N 1
ATOM 1321 C CA . VAL A 1 172 ? -40.237 -3.026 -1.637 1.00 83.81 172 VAL A CA 1
ATOM 1322 C C . VAL A 1 172 ? -39.410 -1.767 -1.907 1.00 83.81 172 VAL A C 1
ATOM 1324 O O . VAL A 1 172 ? -38.216 -1.910 -2.194 1.00 83.81 172 VAL A O 1
ATOM 1327 N N . PRO A 1 173 ? -40.007 -0.560 -1.880 1.00 76.94 173 PRO A N 1
ATOM 1328 C CA . PRO A 1 173 ? -39.261 0.682 -2.058 1.00 76.94 173 PRO A CA 1
ATOM 1329 C C . PRO A 1 173 ? -38.181 0.822 -0.980 1.00 76.94 173 PRO A C 1
ATOM 1331 O O . PRO A 1 173 ? -38.319 0.286 0.122 1.00 76.94 173 PRO A O 1
ATOM 1334 N N . LYS A 1 174 ? -37.079 1.493 -1.329 1.00 64.56 174 LYS A N 1
ATOM 1335 C CA . LYS A 1 174 ? -35.958 1.714 -0.410 1.00 64.56 174 LYS A CA 1
ATOM 1336 C C . LYS A 1 174 ? -36.446 2.561 0.787 1.00 64.56 174 LYS A C 1
ATOM 1338 O O . LYS A 1 174 ? -37.221 3.485 0.533 1.00 64.56 174 LYS A O 1
ATOM 1343 N N . PRO A 1 175 ? -36.077 2.218 2.037 1.00 58.56 175 PRO A N 1
ATOM 1344 C CA . PRO A 1 175 ? -36.419 3.025 3.207 1.00 58.56 175 PRO A CA 1
ATOM 1345 C C . PRO A 1 175 ? -35.787 4.419 3.152 1.00 58.56 175 PRO A C 1
ATOM 1347 O O . PRO A 1 175 ? -34.737 4.568 2.479 1.00 58.56 175 PRO A O 1
#